Protein AF-A0A517YH23-F1 (afdb_monomer_lite)

Secondary structure (DSSP, 8-state):
---HHHHHHHHHHHHHTTSTT--THHHHHHHHTT--TT-EEEEEEETTEEEEEEESSS--BEEEEEE-SSEEEEEETTSS-EEEEEGGGEEEEEEE-PPP-

pLDDT: mean 80.23, std 15.78, range [52.25, 97.25]

Foldseek 3Di:
DDDPVVVVVVVVVVVVVVPPPDDPLPVQCVQCVVDDAQAAWEWDDDPQATETEHEPPDRDFWGFHDDDSFWTWTQGPVNPDIDIGGNVSHPYYHYDDDDDD

Organism: NCBI:txid2528021

Sequence (101 aa):
MIRPRQVFLLAALILVGAITAADAQEPTKRFLGKLKVGQEVTLKEANGRYEIIVLKRLPLGHKIVGIGDDYIELLDVSGVTTTIIPVYSIRSITRLELPQK

Structure (mmCIF, N/CA/C/O backbone):
data_AF-A0A517YH23-F1
#
_entry.id   AF-A0A517YH23-F1
#
loop_
_atom_site.group_PDB
_atom_site.id
_atom_site.type_symbol
_atom_site.label_atom_id
_atom_site.label_alt_id
_atom_site.label_comp_id
_atom_site.label_asym_id
_atom_site.label_entity_id
_atom_site.label_seq_id
_atom_site.pdbx_PDB_ins_code
_atom_site.Cartn_x
_atom_site.Cartn_y
_atom_site.Cartn_z
_atom_site.occupancy
_atom_site.B_iso_or_equiv
_atom_site.auth_seq_id
_atom_site.auth_comp_id
_atom_site.auth_asym_id
_atom_site.auth_atom_id
_atom_site.pdbx_PDB_model_num
ATOM 1 N N . MET A 1 1 ? 40.732 -19.331 -39.302 1.00 53.09 1 MET A N 1
ATOM 2 C CA . MET A 1 1 ? 40.965 -20.617 -38.606 1.00 53.09 1 MET A CA 1
ATOM 3 C C . MET A 1 1 ? 41.079 -20.325 -37.112 1.00 53.09 1 MET A C 1
ATOM 5 O O . MET A 1 1 ? 42.126 -19.890 -36.649 1.00 53.09 1 MET A O 1
ATOM 9 N N . ILE A 1 2 ? 39.956 -20.398 -36.391 1.00 53.00 2 ILE A N 1
ATOM 10 C CA . ILE A 1 2 ? 39.852 -19.980 -34.983 1.00 53.00 2 ILE A CA 1
ATOM 11 C C . ILE A 1 2 ? 40.432 -21.099 -34.115 1.00 53.00 2 ILE A C 1
ATOM 13 O O . ILE A 1 2 ? 40.067 -22.262 -34.273 1.00 53.00 2 ILE A O 1
ATOM 17 N N . ARG A 1 3 ? 41.383 -20.769 -33.234 1.00 57.53 3 ARG A N 1
ATOM 18 C CA . ARG A 1 3 ? 42.050 -21.767 -32.388 1.00 57.53 3 ARG A CA 1
ATOM 19 C C . ARG A 1 3 ? 41.069 -22.275 -31.318 1.00 57.53 3 ARG A C 1
ATOM 21 O O . ARG A 1 3 ? 40.415 -21.451 -30.682 1.00 57.53 3 ARG A O 1
ATOM 28 N N . PRO A 1 4 ? 41.007 -23.590 -31.036 1.00 58.44 4 PRO A N 1
ATOM 29 C CA . PRO A 1 4 ? 40.011 -24.186 -30.131 1.00 58.44 4 PRO A CA 1
ATOM 30 C C . PRO A 1 4 ? 40.059 -23.624 -28.697 1.00 58.44 4 PRO A C 1
ATOM 32 O O . PRO A 1 4 ? 39.045 -23.580 -28.008 1.00 58.44 4 PRO A O 1
ATOM 35 N N . ARG A 1 5 ? 41.214 -23.093 -28.269 1.00 56.59 5 ARG A N 1
ATOM 36 C CA . ARG A 1 5 ? 41.377 -22.378 -26.990 1.00 56.59 5 ARG A CA 1
ATOM 37 C C . ARG A 1 5 ? 40.627 -21.040 -26.917 1.00 56.59 5 ARG A C 1
ATOM 39 O O . ARG A 1 5 ? 40.224 -20.641 -25.833 1.00 56.59 5 ARG A O 1
ATOM 46 N N . GLN A 1 6 ? 40.432 -20.353 -28.043 1.00 56.50 6 GLN A N 1
ATOM 47 C CA . GLN A 1 6 ? 39.741 -19.057 -28.082 1.00 56.50 6 GLN A CA 1
ATOM 48 C C . GLN A 1 6 ? 38.216 -19.212 -28.054 1.00 56.50 6 GLN A C 1
ATOM 50 O O . GLN A 1 6 ? 37.532 -18.367 -27.489 1.00 56.50 6 GLN A O 1
ATOM 55 N N . VAL A 1 7 ? 37.693 -20.324 -28.582 1.00 60.94 7 VAL A N 1
ATOM 56 C CA . VAL A 1 7 ? 36.262 -20.669 -28.502 1.00 60.94 7 VAL A CA 1
ATOM 57 C C . VAL A 1 7 ? 35.845 -20.936 -27.051 1.00 60.94 7 VAL A C 1
ATOM 59 O O . VAL A 1 7 ? 34.797 -20.468 -26.617 1.00 60.94 7 VAL A O 1
ATOM 62 N N . PHE A 1 8 ? 36.699 -21.609 -26.274 1.00 59.09 8 PHE A N 1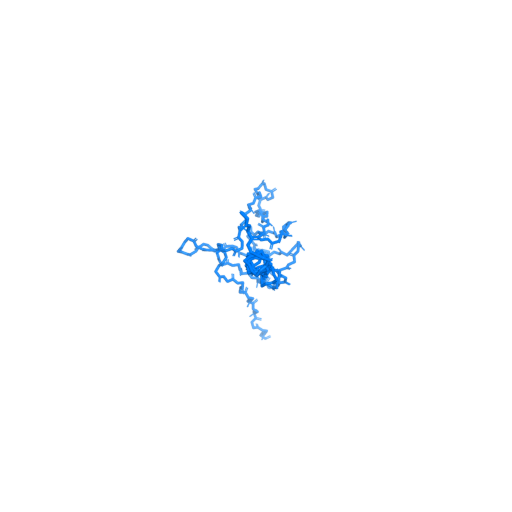
ATOM 63 C CA . PHE A 1 8 ? 36.441 -21.901 -24.858 1.00 59.09 8 PHE A CA 1
ATOM 64 C C . PHE A 1 8 ? 36.382 -20.642 -23.978 1.00 59.09 8 PHE A C 1
ATOM 66 O O . PHE A 1 8 ? 35.520 -20.536 -23.110 1.00 59.09 8 PHE A O 1
ATOM 73 N N . LEU A 1 9 ? 37.261 -19.667 -24.227 1.00 59.97 9 LEU A N 1
ATOM 74 C CA . LEU A 1 9 ? 37.276 -18.389 -23.503 1.00 59.97 9 LEU A CA 1
ATOM 75 C C . LEU A 1 9 ? 36.045 -17.525 -23.812 1.00 59.97 9 LEU A C 1
ATOM 77 O O . LEU A 1 9 ? 35.500 -16.894 -22.909 1.00 59.97 9 LEU A O 1
ATOM 81 N N . LEU A 1 10 ? 35.574 -17.532 -25.062 1.00 58.41 10 LEU A N 1
ATOM 82 C CA . LEU A 1 10 ? 34.381 -16.780 -25.459 1.00 58.41 10 LEU A CA 1
ATOM 83 C C . LEU A 1 10 ? 33.092 -17.403 -24.897 1.00 58.41 10 LEU A C 1
ATOM 85 O O . LEU A 1 10 ? 32.207 -16.682 -24.444 1.00 58.41 10 LEU A O 1
ATOM 89 N N . ALA A 1 11 ? 33.008 -18.738 -24.865 1.00 58.75 11 ALA A N 1
ATOM 90 C CA . ALA A 1 11 ? 31.878 -19.457 -24.276 1.00 58.75 11 ALA A CA 1
ATOM 91 C C . ALA A 1 11 ? 31.788 -19.259 -22.750 1.00 58.75 11 ALA A C 1
ATOM 93 O O . ALA A 1 11 ? 30.695 -19.088 -22.213 1.00 58.75 11 ALA A O 1
ATOM 94 N N . ALA A 1 12 ? 32.931 -19.210 -22.057 1.00 59.12 12 ALA A N 1
ATOM 95 C CA . ALA A 1 12 ? 32.978 -18.923 -20.624 1.00 59.12 12 ALA A CA 1
ATOM 96 C C . ALA A 1 12 ? 32.505 -17.493 -20.292 1.00 59.12 12 ALA A C 1
ATOM 98 O O . ALA A 1 12 ? 31.825 -17.293 -19.289 1.00 59.12 12 ALA A O 1
ATOM 99 N N . LEU A 1 13 ? 32.802 -16.507 -21.147 1.00 57.34 13 LEU A N 1
ATOM 100 C CA . LEU A 1 13 ? 32.392 -15.114 -20.931 1.00 57.34 13 LEU A CA 1
ATOM 101 C C . LEU A 1 13 ? 30.869 -14.913 -21.068 1.00 57.34 13 LEU A C 1
ATOM 103 O O . LEU A 1 13 ? 30.281 -14.141 -20.315 1.00 57.34 13 LEU A O 1
ATOM 107 N N . ILE A 1 14 ? 30.218 -15.641 -21.983 1.00 59.91 14 ILE A N 1
ATOM 108 C CA . ILE A 1 14 ? 28.756 -15.589 -22.175 1.00 59.91 14 ILE A CA 1
ATOM 109 C C . ILE A 1 14 ? 28.026 -16.278 -21.008 1.00 59.91 14 ILE A C 1
ATOM 111 O O . ILE A 1 14 ? 26.968 -15.814 -20.588 1.00 59.91 14 ILE A O 1
ATOM 115 N N . LEU A 1 15 ? 28.604 -17.339 -20.432 1.00 54.03 15 LEU A N 1
ATOM 116 C CA . LEU A 1 15 ? 27.991 -18.069 -19.317 1.00 54.03 15 LEU A CA 1
ATOM 117 C C . LEU A 1 15 ? 28.056 -17.300 -17.982 1.00 54.03 15 LEU A C 1
ATOM 119 O O . LEU A 1 15 ? 27.150 -17.420 -17.163 1.00 54.03 15 LEU A O 1
ATOM 123 N N . VAL A 1 16 ? 29.083 -16.465 -17.774 1.00 57.06 16 VAL A N 1
ATOM 124 C CA . VAL A 1 16 ? 29.201 -15.614 -16.571 1.00 57.06 16 VAL A CA 1
ATOM 125 C C . VAL A 1 16 ? 28.219 -14.431 -16.604 1.00 57.06 16 VAL A C 1
ATOM 127 O O . VAL A 1 16 ? 27.741 -14.003 -15.555 1.00 57.06 16 VAL A O 1
ATOM 130 N N . GLY A 1 17 ? 27.857 -13.931 -17.790 1.00 52.25 17 GLY A N 1
ATOM 131 C CA . GLY A 1 17 ? 26.929 -12.801 -17.940 1.00 52.25 17 GLY A CA 1
ATOM 132 C C . GLY A 1 17 ? 25.459 -13.111 -17.622 1.00 52.25 17 GLY A C 1
ATOM 133 O O . GLY A 1 17 ? 24.683 -12.188 -17.402 1.00 52.25 17 GLY A O 1
ATOM 134 N N . ALA A 1 18 ? 25.064 -14.387 -17.573 1.00 53.19 18 ALA A N 1
ATOM 135 C CA . ALA A 1 18 ? 23.670 -14.793 -17.370 1.00 53.19 18 ALA A CA 1
ATOM 136 C C . ALA A 1 18 ? 23.236 -14.882 -15.890 1.00 53.19 18 ALA A C 1
ATOM 138 O O . ALA A 1 18 ? 22.060 -15.105 -15.614 1.00 53.19 18 ALA A O 1
ATOM 139 N N . ILE A 1 19 ? 24.158 -14.724 -14.932 1.00 55.59 19 ILE A N 1
ATOM 140 C CA . ILE A 1 19 ? 23.902 -15.027 -13.509 1.00 55.59 19 ILE A CA 1
ATOM 141 C C . ILE A 1 19 ? 23.478 -13.783 -12.696 1.00 55.59 19 ILE A C 1
ATOM 143 O O . ILE A 1 19 ? 23.050 -13.905 -11.555 1.00 55.59 19 ILE A O 1
ATOM 147 N N . THR A 1 20 ? 23.509 -12.572 -13.258 1.00 54.88 20 THR A N 1
ATOM 148 C CA . THR A 1 20 ? 23.270 -11.332 -12.485 1.00 54.88 20 THR A CA 1
ATOM 149 C C . THR A 1 20 ? 21.828 -10.799 -12.509 1.00 54.88 20 THR A C 1
ATOM 151 O O . THR A 1 20 ? 21.590 -9.691 -12.034 1.00 54.88 20 THR A O 1
ATOM 154 N N . ALA A 1 21 ? 20.850 -11.562 -13.015 1.00 53.06 21 ALA A N 1
ATOM 155 C CA . ALA A 1 21 ? 19.448 -11.121 -13.140 1.00 53.06 21 ALA A CA 1
ATOM 156 C C . ALA A 1 21 ? 18.476 -11.680 -12.073 1.00 53.06 21 ALA A C 1
ATOM 158 O O . ALA A 1 21 ? 17.267 -11.502 -12.193 1.00 53.06 21 ALA A O 1
ATOM 159 N N . ALA A 1 22 ? 18.978 -12.331 -11.025 1.00 54.75 22 ALA A N 1
ATOM 160 C CA . ALA A 1 22 ? 18.229 -12.622 -9.799 1.00 54.75 22 ALA A CA 1
ATOM 161 C C . ALA A 1 22 ? 18.892 -11.779 -8.698 1.00 54.75 22 ALA A C 1
ATOM 163 O O . ALA A 1 22 ? 20.104 -11.838 -8.541 1.00 54.75 22 ALA A O 1
ATOM 164 N N . ASP A 1 23 ? 18.242 -10.846 -8.002 1.00 55.50 23 ASP A N 1
ATOM 165 C CA . ASP A 1 23 ? 17.311 -11.185 -6.921 1.00 55.50 23 ASP A CA 1
ATOM 166 C C . ASP A 1 23 ? 16.571 -9.938 -6.368 1.00 55.50 23 ASP A C 1
ATOM 168 O O . ASP A 1 23 ? 16.193 -9.871 -5.201 1.00 55.50 23 ASP A O 1
ATOM 172 N N . ALA A 1 24 ? 16.377 -8.880 -7.167 1.00 56.00 24 ALA A N 1
ATOM 173 C CA . ALA A 1 24 ? 15.757 -7.635 -6.673 1.00 56.00 24 ALA A CA 1
ATOM 174 C C . ALA A 1 24 ? 14.277 -7.796 -6.243 1.00 56.00 24 ALA A C 1
ATOM 176 O O . ALA A 1 24 ? 13.716 -6.935 -5.558 1.00 56.00 24 ALA A O 1
ATOM 177 N N . GLN A 1 25 ? 13.638 -8.905 -6.615 1.00 59.12 25 GLN A N 1
ATOM 178 C CA . GLN A 1 25 ? 12.226 -9.163 -6.342 1.00 59.12 25 GLN A CA 1
ATOM 179 C C . GLN A 1 25 ? 11.977 -9.761 -4.950 1.00 59.12 25 GLN A C 1
ATOM 181 O O . GLN A 1 25 ? 10.927 -9.515 -4.354 1.00 59.12 25 GLN A O 1
ATOM 186 N N . GLU A 1 26 ? 12.941 -10.488 -4.379 1.00 64.19 26 GLU A N 1
ATOM 187 C CA . GLU A 1 26 ? 12.798 -11.087 -3.046 1.00 64.19 26 GLU A CA 1
ATOM 188 C C . GLU A 1 26 ? 12.709 -10.040 -1.911 1.00 64.19 26 GLU A C 1
ATOM 190 O O . GLU A 1 26 ? 11.799 -10.132 -1.075 1.00 64.19 26 GLU A O 1
ATOM 195 N N . PRO A 1 27 ? 13.571 -8.999 -1.873 1.00 71.12 27 PRO A N 1
ATOM 196 C CA . PRO A 1 27 ? 13.492 -7.929 -0.878 1.00 71.12 27 PRO A CA 1
ATOM 197 C C . PRO A 1 27 ? 12.166 -7.167 -0.945 1.00 71.12 27 PRO A C 1
ATOM 199 O O . PRO A 1 27 ? 11.564 -6.859 0.086 1.00 71.12 27 PRO A O 1
ATOM 202 N N . THR A 1 28 ? 11.685 -6.919 -2.162 1.00 77.50 28 THR A N 1
ATOM 203 C CA . THR A 1 28 ? 10.440 -6.199 -2.437 1.00 77.50 28 THR A CA 1
ATOM 204 C C . THR A 1 28 ? 9.226 -6.968 -1.923 1.00 77.50 28 THR A C 1
ATOM 206 O O . THR A 1 28 ? 8.422 -6.426 -1.158 1.00 77.50 28 THR A O 1
ATOM 209 N N . LYS A 1 29 ? 9.149 -8.270 -2.229 1.00 76.50 29 LYS A N 1
ATOM 210 C CA . LYS A 1 29 ? 8.104 -9.161 -1.707 1.00 76.50 29 LYS A CA 1
ATOM 211 C C . LYS A 1 29 ? 8.098 -9.210 -0.183 1.00 76.50 29 LYS A C 1
ATOM 213 O O . LYS A 1 29 ? 7.034 -9.158 0.432 1.00 76.50 29 LYS A O 1
ATOM 218 N N . ARG A 1 30 ? 9.271 -9.260 0.458 1.00 84.06 30 ARG A N 1
ATOM 219 C CA . ARG A 1 30 ? 9.375 -9.245 1.930 1.00 84.06 30 ARG A CA 1
ATOM 220 C C . ARG A 1 30 ? 8.919 -7.917 2.543 1.00 84.06 30 ARG A C 1
ATOM 222 O O . ARG A 1 30 ? 8.336 -7.929 3.631 1.00 84.06 30 ARG A O 1
ATOM 229 N N . PHE A 1 31 ? 9.177 -6.794 1.871 1.00 88.50 31 PHE A N 1
ATOM 230 C CA . PHE A 1 31 ? 8.753 -5.464 2.313 1.00 88.50 31 PHE A CA 1
ATOM 231 C C . PHE A 1 31 ? 7.230 -5.299 2.222 1.00 88.50 31 PHE A C 1
ATOM 233 O O . PHE A 1 31 ? 6.585 -4.997 3.230 1.00 88.50 31 PHE A O 1
ATOM 240 N N . LEU A 1 32 ? 6.638 -5.587 1.057 1.00 90.56 32 LEU A N 1
ATOM 241 C CA . LEU A 1 32 ? 5.185 -5.522 0.860 1.00 90.56 32 LEU A CA 1
ATOM 242 C C . LEU A 1 32 ? 4.430 -6.610 1.629 1.00 90.56 32 LEU A C 1
ATOM 244 O O . LEU A 1 32 ? 3.308 -6.374 2.067 1.00 90.56 32 LEU A O 1
ATOM 248 N N . GLY A 1 33 ? 5.062 -7.752 1.918 1.00 88.38 33 GLY A N 1
ATOM 249 C CA . GLY A 1 33 ? 4.494 -8.832 2.736 1.00 88.38 33 GLY A CA 1
ATOM 250 C C . GLY A 1 33 ? 4.157 -8.441 4.183 1.00 88.38 33 GLY A C 1
ATOM 251 O O . GLY A 1 33 ? 3.608 -9.242 4.940 1.00 88.38 33 GLY A O 1
ATOM 252 N N . LYS A 1 34 ? 4.472 -7.209 4.607 1.00 88.94 34 LYS A N 1
ATOM 253 C CA . LYS A 1 34 ? 3.992 -6.630 5.872 1.00 88.94 34 LYS A CA 1
ATOM 254 C C . LYS A 1 34 ? 2.564 -6.080 5.774 1.00 88.94 34 LYS A C 1
ATOM 256 O O . LYS A 1 34 ? 1.959 -5.810 6.815 1.00 88.94 34 LYS A O 1
ATOM 261 N N . LEU A 1 35 ? 2.037 -5.918 4.570 1.00 92.06 35 LEU A N 1
ATOM 262 C CA . LEU A 1 35 ? 0.695 -5.433 4.285 1.00 92.06 35 LEU A CA 1
ATOM 263 C C . LEU A 1 35 ? -0.222 -6.591 3.882 1.00 92.06 35 LEU A C 1
ATOM 265 O O . LEU A 1 35 ? 0.238 -7.672 3.517 1.00 92.06 35 LEU A O 1
ATOM 269 N N . LYS A 1 36 ? -1.532 -6.372 3.980 1.00 93.19 36 LYS A N 1
ATOM 270 C CA . LYS A 1 36 ? -2.554 -7.338 3.570 1.00 93.19 36 LYS A CA 1
ATOM 271 C C . LYS A 1 36 ? -3.625 -6.650 2.736 1.00 93.19 36 LYS A C 1
ATOM 273 O O . LYS A 1 36 ? -3.998 -5.515 3.018 1.00 93.19 36 LYS A O 1
ATOM 278 N N . VAL A 1 37 ? -4.165 -7.365 1.755 1.00 94.31 37 VAL A N 1
ATOM 279 C CA . VAL A 1 37 ? -5.371 -6.925 1.045 1.00 94.31 37 VAL A CA 1
ATOM 280 C C . VAL A 1 37 ? -6.531 -6.818 2.038 1.00 94.31 37 VAL A C 1
ATOM 282 O O . VAL A 1 37 ? -6.667 -7.629 2.954 1.00 94.31 37 VAL A O 1
ATOM 285 N N . GLY A 1 38 ? -7.342 -5.779 1.877 1.00 91.75 38 GLY A N 1
ATOM 286 C CA . GLY A 1 38 ? -8.440 -5.416 2.763 1.00 91.75 38 GLY A CA 1
ATOM 287 C C . GLY A 1 38 ? -8.029 -4.585 3.979 1.00 91.75 38 GLY A C 1
ATOM 288 O O . GLY A 1 38 ? -8.905 -4.124 4.705 1.00 91.75 38 GLY A O 1
ATOM 289 N N . GLN A 1 39 ? -6.730 -4.381 4.202 1.00 91.25 39 GLN A N 1
ATOM 290 C CA . GLN A 1 39 ? -6.221 -3.612 5.330 1.00 91.25 39 GLN A CA 1
ATOM 291 C C . GLN A 1 39 ? -6.385 -2.105 5.094 1.00 91.25 39 GLN A C 1
ATOM 293 O O . GLN A 1 39 ? -6.048 -1.594 4.027 1.00 91.25 39 GLN A O 1
ATOM 298 N N . GLU A 1 40 ? -6.865 -1.398 6.113 1.00 91.56 40 GLU A N 1
ATOM 299 C CA . GLU A 1 40 ? -6.971 0.063 6.114 1.00 91.56 40 GLU A CA 1
ATOM 300 C C . GLU A 1 40 ? -5.635 0.702 6.509 1.00 91.56 40 GLU A C 1
ATOM 302 O O . GLU A 1 40 ? -4.945 0.232 7.426 1.00 91.56 40 GLU A O 1
ATOM 307 N N . VAL A 1 41 ? -5.251 1.753 5.787 1.00 92.00 41 VAL A N 1
ATOM 308 C CA . VAL A 1 41 ? -3.974 2.449 5.942 1.00 92.00 41 VAL A CA 1
ATOM 309 C C . VAL A 1 41 ? -4.118 3.944 5.682 1.00 92.00 41 VAL A C 1
ATOM 311 O O . VAL A 1 41 ? -4.823 4.387 4.777 1.00 92.00 41 VAL A O 1
ATOM 314 N N . THR A 1 42 ? -3.350 4.742 6.416 1.00 91.44 42 THR A N 1
ATOM 315 C CA . THR A 1 42 ? -3.125 6.138 6.044 1.00 91.44 42 THR A CA 1
ATOM 316 C C . THR A 1 42 ? -1.978 6.208 5.055 1.00 91.44 42 THR A C 1
ATOM 318 O O . THR A 1 42 ? -0.895 5.681 5.314 1.00 91.44 42 THR A O 1
ATOM 321 N N . LEU A 1 43 ? -2.202 6.923 3.959 1.00 91.12 43 LEU A N 1
ATOM 322 C CA . LEU A 1 43 ? -1.151 7.333 3.046 1.00 91.12 43 LEU A CA 1
ATOM 323 C C . LEU A 1 43 ? -0.766 8.779 3.359 1.00 91.12 43 LEU A C 1
ATOM 325 O O . LEU A 1 43 ? -1.625 9.660 3.358 1.00 91.12 43 LEU A O 1
ATOM 329 N N . LYS A 1 44 ? 0.515 9.023 3.627 1.00 90.75 44 LYS A N 1
ATOM 330 C CA . LYS A 1 44 ? 1.069 10.370 3.782 1.00 90.75 44 LYS A CA 1
ATOM 331 C C . LYS A 1 44 ? 2.180 10.572 2.765 1.00 90.75 44 LYS A C 1
ATOM 333 O O . LYS A 1 44 ? 3.056 9.724 2.644 1.00 90.75 44 LYS A O 1
ATOM 338 N N . GLU A 1 45 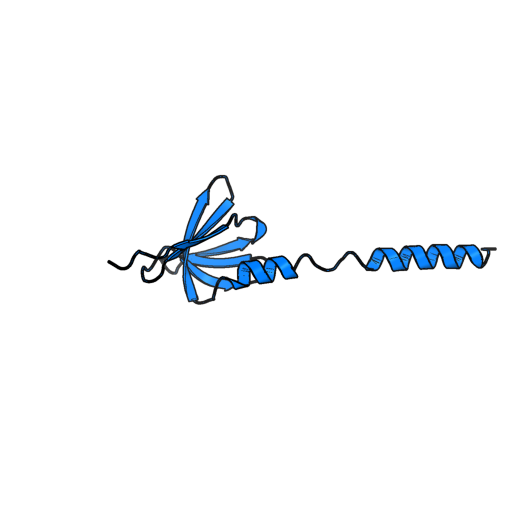? 2.174 11.695 2.063 1.00 90.44 45 GLU A N 1
ATOM 339 C CA . GLU A 1 45 ? 3.284 12.081 1.194 1.00 90.44 45 GLU A CA 1
ATOM 340 C C . GLU A 1 45 ? 4.247 13.010 1.947 1.00 90.44 45 GLU A C 1
ATOM 342 O O . GLU A 1 45 ? 3.827 13.946 2.631 1.00 90.44 45 GLU A O 1
ATOM 347 N N . ALA A 1 46 ? 5.548 12.743 1.846 1.00 86.94 46 ALA A N 1
ATOM 348 C CA . ALA A 1 46 ? 6.606 13.594 2.371 1.00 86.94 46 ALA A CA 1
ATOM 349 C C . ALA A 1 46 ? 7.823 13.545 1.439 1.00 86.94 46 ALA A C 1
ATOM 351 O O . ALA A 1 46 ? 8.389 12.479 1.196 1.00 86.94 46 ALA A O 1
ATOM 352 N N . ASN A 1 47 ? 8.256 14.710 0.946 1.00 87.19 47 ASN A N 1
ATOM 353 C CA . ASN A 1 47 ? 9.427 14.859 0.071 1.00 87.19 47 ASN A CA 1
ATOM 354 C C . ASN A 1 47 ? 9.377 13.956 -1.182 1.00 87.19 47 ASN A C 1
ATOM 356 O O . ASN A 1 47 ? 10.371 13.315 -1.523 1.00 87.19 47 ASN A O 1
ATOM 360 N N . GLY A 1 48 ? 8.211 13.860 -1.833 1.00 87.50 48 GLY A N 1
ATOM 361 C CA . GLY A 1 48 ? 8.015 13.046 -3.040 1.00 87.50 48 GLY A CA 1
ATOM 362 C C . GLY A 1 48 ? 8.043 11.532 -2.805 1.00 87.50 48 GLY A C 1
ATOM 363 O O . GLY A 1 48 ? 8.180 10.761 -3.752 1.00 87.50 48 GLY A O 1
ATOM 364 N N . ARG A 1 49 ? 7.952 11.088 -1.546 1.00 92.25 49 ARG A N 1
ATOM 365 C CA . ARG A 1 49 ? 7.843 9.674 -1.172 1.00 92.25 49 ARG A CA 1
ATOM 366 C C . ARG A 1 49 ? 6.662 9.452 -0.242 1.00 92.25 49 ARG A C 1
ATOM 368 O O . ARG A 1 49 ? 6.257 10.346 0.499 1.00 92.25 49 ARG A O 1
ATOM 375 N N . TYR A 1 50 ? 6.148 8.231 -0.247 1.00 92.94 50 TYR A N 1
ATOM 376 C CA . TYR A 1 50 ? 4.991 7.843 0.545 1.00 92.94 50 TYR A CA 1
ATOM 377 C C . TYR A 1 50 ? 5.386 7.162 1.853 1.00 92.94 50 TYR A C 1
ATOM 379 O O . TYR A 1 50 ? 6.254 6.292 1.893 1.00 92.94 50 TYR A O 1
ATOM 387 N N . GLU A 1 51 ? 4.698 7.518 2.925 1.00 93.06 51 GLU A N 1
ATOM 388 C CA . GLU A 1 51 ? 4.717 6.833 4.209 1.00 93.06 51 GLU A CA 1
ATOM 389 C C . GLU A 1 51 ? 3.367 6.133 4.387 1.00 93.06 51 GLU A C 1
ATOM 391 O O . GLU A 1 51 ? 2.310 6.766 4.329 1.00 93.06 51 GLU A O 1
ATOM 396 N N . ILE A 1 52 ? 3.406 4.815 4.589 1.00 93.00 52 ILE A N 1
ATOM 397 C CA . ILE A 1 52 ? 2.213 4.004 4.839 1.00 93.00 52 ILE A CA 1
ATOM 398 C C . ILE A 1 52 ? 2.094 3.802 6.338 1.00 93.00 52 ILE A C 1
ATOM 400 O O . ILE A 1 52 ? 2.985 3.224 6.960 1.00 93.00 52 ILE A O 1
ATOM 404 N N . ILE A 1 53 ? 0.987 4.244 6.925 1.00 91.94 53 ILE A N 1
ATOM 405 C CA . ILE A 1 53 ? 0.753 4.124 8.361 1.00 91.94 53 ILE A CA 1
ATOM 406 C C . ILE A 1 53 ? -0.394 3.153 8.604 1.00 91.94 53 ILE A C 1
ATOM 408 O O . ILE A 1 53 ? -1.520 3.348 8.154 1.00 91.94 53 ILE A O 1
ATOM 412 N N . VAL A 1 54 ? -0.092 2.098 9.347 1.00 90.19 54 VAL A N 1
ATOM 413 C CA . VAL A 1 54 ? -1.036 1.079 9.784 1.00 90.19 54 VAL A CA 1
ATOM 414 C C . VAL A 1 54 ? -1.449 1.392 11.217 1.00 90.19 54 VAL A C 1
ATOM 416 O O . VAL A 1 54 ? -0.631 1.258 12.131 1.00 90.19 54 VAL A O 1
ATOM 419 N N . LEU A 1 55 ? -2.713 1.761 11.426 1.00 84.50 55 LEU A N 1
ATOM 420 C CA . LEU A 1 55 ? -3.301 1.906 12.759 1.00 84.50 55 LEU A CA 1
ATOM 421 C C . LEU A 1 55 ? -4.271 0.757 13.010 1.00 84.50 55 LEU A C 1
ATOM 423 O O . LEU A 1 55 ? -5.110 0.429 12.176 1.00 84.50 55 LEU A O 1
ATOM 427 N N . LYS A 1 56 ? -4.185 0.152 14.193 1.00 69.69 56 LYS A N 1
ATOM 428 C CA . LYS A 1 56 ? -5.220 -0.777 14.651 1.00 69.69 56 LYS A CA 1
ATOM 429 C C . LYS A 1 56 ? -6.407 0.042 15.179 1.00 69.69 56 LYS A C 1
ATOM 431 O O . LYS A 1 56 ? -6.205 0.882 16.050 1.00 69.69 56 LYS A O 1
ATOM 436 N N . ARG A 1 57 ? -7.630 -0.292 14.735 1.00 66.31 57 ARG A N 1
ATOM 437 C CA . ARG A 1 57 ? -8.937 0.173 15.273 1.00 66.31 57 ARG A CA 1
ATOM 438 C C . ARG A 1 57 ? -9.450 1.549 14.819 1.00 66.31 57 ARG A C 1
ATOM 440 O O . ARG A 1 57 ? -10.408 2.036 15.410 1.00 66.31 57 ARG A O 1
ATOM 447 N N . LEU A 1 58 ? -8.871 2.157 13.787 1.00 65.75 58 LEU A N 1
ATOM 448 C CA . LEU A 1 58 ? -9.390 3.394 13.195 1.00 65.75 58 LEU A CA 1
ATOM 449 C C . LEU A 1 58 ? -9.492 3.223 11.675 1.00 65.75 58 LEU A C 1
ATOM 451 O O . LEU A 1 58 ? -8.478 2.862 11.073 1.00 65.75 58 LEU A O 1
ATOM 455 N N . PRO A 1 59 ? -10.661 3.490 11.063 1.00 62.50 59 PRO A N 1
ATOM 456 C CA . PRO A 1 59 ? -10.782 3.531 9.618 1.00 62.50 59 PRO A CA 1
ATOM 457 C C . PRO A 1 59 ? -10.086 4.778 9.106 1.00 62.50 59 PRO A C 1
ATOM 459 O O . PRO A 1 59 ? -10.487 5.906 9.398 1.00 62.50 59 PRO A O 1
ATOM 462 N N . LEU A 1 60 ? -8.985 4.574 8.394 1.00 69.00 60 LEU A N 1
ATOM 463 C CA . LEU A 1 60 ? -8.140 5.663 7.941 1.00 69.00 60 LEU A CA 1
ATOM 464 C C . LEU A 1 60 ? -7.959 5.592 6.443 1.00 69.00 60 LEU A C 1
ATOM 466 O O . LEU A 1 60 ? -7.453 4.597 5.942 1.00 69.00 60 LEU A O 1
ATOM 470 N N . GLY A 1 61 ? -8.309 6.697 5.783 1.00 81.19 61 GLY A N 1
ATOM 471 C CA . GLY A 1 61 ? -7.755 7.164 4.514 1.00 81.19 61 GLY A CA 1
ATOM 472 C C . GLY A 1 61 ? -7.989 6.280 3.291 1.00 81.19 61 GLY A C 1
ATOM 473 O O . GLY A 1 61 ? -8.620 6.708 2.331 1.00 81.19 61 GLY A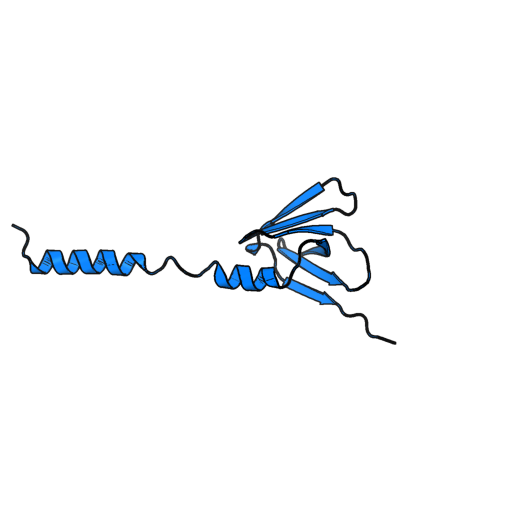 O 1
ATOM 474 N N . HIS A 1 62 ? -7.388 5.098 3.283 1.00 92.81 62 HIS A N 1
ATOM 475 C CA . HIS A 1 62 ? -7.342 4.226 2.127 1.00 92.81 62 HIS A CA 1
ATOM 476 C C . HIS A 1 62 ? -7.442 2.762 2.545 1.00 92.81 62 HIS A C 1
ATOM 478 O O . HIS A 1 62 ? -6.984 2.356 3.614 1.00 92.81 62 HIS A O 1
ATOM 484 N N . LYS A 1 63 ? -7.986 1.940 1.656 1.00 93.69 63 LYS A N 1
ATOM 485 C CA . LYS A 1 63 ? -8.021 0.487 1.785 1.00 93.69 63 LYS A CA 1
ATOM 486 C C . LYS A 1 63 ? -7.102 -0.136 0.749 1.00 93.69 63 LYS A C 1
ATOM 488 O O . LYS A 1 63 ? -7.199 0.177 -0.432 1.00 93.69 63 LYS A O 1
ATOM 493 N N . ILE A 1 64 ? -6.245 -1.059 1.173 1.00 94.88 64 ILE A N 1
ATOM 494 C CA . ILE A 1 64 ? -5.439 -1.848 0.238 1.00 94.88 64 ILE A CA 1
ATOM 495 C C . ILE A 1 64 ? -6.366 -2.810 -0.500 1.00 94.88 64 ILE A C 1
ATOM 497 O O . ILE A 1 64 ? -6.959 -3.694 0.119 1.00 94.88 64 ILE A O 1
ATOM 501 N N . VAL A 1 65 ? -6.488 -2.648 -1.813 1.00 96.56 65 VAL A N 1
ATOM 502 C CA . VAL A 1 65 ? -7.319 -3.509 -2.672 1.00 96.56 65 VAL A CA 1
ATOM 503 C C . VAL A 1 65 ? -6.490 -4.489 -3.498 1.00 96.56 65 VAL A C 1
ATOM 505 O O . VAL A 1 65 ? -6.998 -5.547 -3.855 1.00 96.56 65 VAL A O 1
ATOM 508 N N . GLY A 1 66 ? -5.198 -4.208 -3.680 1.00 96.38 66 GLY A N 1
ATOM 509 C CA . GLY A 1 66 ? -4.264 -5.061 -4.409 1.00 96.38 66 GLY A CA 1
ATOM 510 C C . GLY A 1 66 ? -2.828 -4.899 -3.914 1.00 96.38 66 GLY A C 1
ATOM 511 O O . GLY A 1 66 ? -2.436 -3.840 -3.419 1.00 96.38 66 GLY A O 1
ATOM 512 N N . ILE A 1 67 ? -2.046 -5.973 -4.020 1.00 95.56 67 ILE A N 1
ATOM 513 C CA . ILE A 1 67 ? -0.602 -5.985 -3.766 1.00 95.56 67 ILE A CA 1
ATOM 514 C C . ILE A 1 67 ? 0.030 -6.733 -4.937 1.00 95.56 67 ILE A C 1
ATOM 516 O O . ILE A 1 67 ? -0.164 -7.942 -5.071 1.00 95.56 67 ILE A O 1
ATOM 520 N N . GLY A 1 68 ? 0.736 -5.995 -5.788 1.00 92.75 68 GLY A N 1
ATOM 521 C CA . GLY A 1 68 ? 1.543 -6.549 -6.865 1.00 92.75 68 GLY A CA 1
ATOM 522 C C . GLY A 1 68 ? 2.933 -6.951 -6.378 1.00 92.75 68 GLY A C 1
ATOM 523 O O . GLY A 1 68 ? 3.265 -6.843 -5.196 1.00 92.75 68 GLY A O 1
ATOM 524 N N . ASP A 1 69 ? 3.771 -7.396 -7.311 1.00 90.38 69 ASP A N 1
ATOM 525 C CA . ASP A 1 69 ? 5.155 -7.760 -7.002 1.00 90.38 69 ASP A CA 1
ATOM 526 C C . ASP A 1 69 ? 6.010 -6.544 -6.603 1.00 90.38 69 ASP A C 1
ATOM 528 O O . ASP A 1 69 ? 6.931 -6.683 -5.798 1.00 90.38 69 ASP A O 1
ATOM 532 N N . ASP A 1 70 ? 5.694 -5.364 -7.140 1.00 92.69 70 ASP A N 1
ATOM 533 C CA . ASP A 1 70 ? 6.447 -4.117 -6.982 1.00 92.69 70 ASP A CA 1
ATOM 534 C C . ASP A 1 70 ? 5.557 -2.874 -6.799 1.00 92.69 70 ASP A C 1
ATOM 536 O O . ASP A 1 70 ? 6.043 -1.744 -6.860 1.00 92.69 70 ASP A O 1
ATOM 540 N N . TYR A 1 71 ? 4.266 -3.053 -6.521 1.00 94.50 71 TYR A N 1
ATOM 541 C CA . TYR A 1 71 ? 3.327 -1.960 -6.265 1.00 94.50 71 TYR A CA 1
ATOM 542 C C . TYR A 1 71 ? 2.213 -2.367 -5.298 1.00 94.50 71 TYR A C 1
ATOM 544 O O . TYR A 1 71 ? 2.000 -3.545 -5.006 1.00 94.50 71 TYR A O 1
ATOM 552 N N . ILE A 1 72 ? 1.472 -1.374 -4.816 1.00 96.06 72 ILE A N 1
ATOM 553 C CA . ILE A 1 72 ? 0.220 -1.559 -4.080 1.00 96.06 72 ILE A CA 1
ATOM 554 C C . ILE A 1 72 ? -0.899 -0.750 -4.725 1.00 96.06 72 ILE A C 1
ATOM 556 O O . ILE A 1 72 ? -0.654 0.311 -5.298 1.00 96.06 72 ILE A O 1
ATOM 560 N N . GLU A 1 73 ? -2.126 -1.229 -4.583 1.00 97.25 73 GLU A N 1
ATOM 561 C CA . GLU A 1 73 ? -3.330 -0.525 -5.010 1.00 97.25 73 GLU A CA 1
ATOM 562 C C . GLU A 1 73 ? -4.126 -0.091 -3.784 1.00 97.25 73 GLU A C 1
ATOM 564 O O . GLU A 1 73 ? -4.439 -0.897 -2.899 1.00 97.25 73 GLU A O 1
ATOM 569 N N . LEU A 1 74 ? -4.450 1.195 -3.736 1.00 95.44 74 LEU A N 1
ATOM 570 C CA . LEU A 1 74 ? -5.150 1.838 -2.638 1.00 95.44 74 LEU A CA 1
ATOM 571 C C . LEU A 1 74 ? -6.456 2.439 -3.139 1.00 95.44 74 LEU A C 1
ATOM 573 O O . LEU A 1 74 ? -6.443 3.327 -3.984 1.00 95.44 74 LEU A O 1
ATOM 577 N N . LEU A 1 75 ? -7.569 1.992 -2.575 1.00 95.44 75 LEU A N 1
ATOM 578 C CA . LEU A 1 75 ? -8.875 2.610 -2.756 1.00 95.44 75 LEU A CA 1
ATOM 579 C C . LEU A 1 75 ? -9.051 3.718 -1.717 1.00 95.44 75 LEU A C 1
ATOM 581 O O . LEU A 1 75 ? -8.806 3.478 -0.535 1.00 95.44 75 LEU A O 1
ATOM 585 N N . ASP A 1 76 ? -9.449 4.913 -2.136 1.00 91.50 76 ASP A N 1
ATOM 586 C CA . ASP A 1 76 ?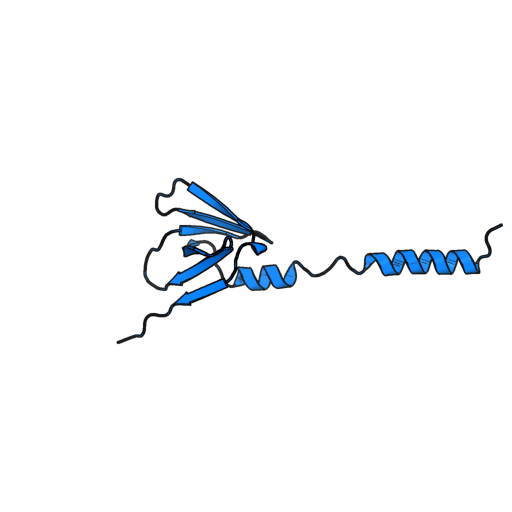 -9.708 6.032 -1.223 1.00 91.50 76 ASP A CA 1
ATOM 587 C C . ASP A 1 76 ? -10.915 5.789 -0.288 1.00 91.50 76 ASP A C 1
ATOM 589 O O . ASP A 1 76 ? -11.707 4.862 -0.476 1.00 91.50 76 ASP A O 1
ATOM 593 N N . VAL A 1 77 ? -11.082 6.643 0.732 1.00 87.44 77 VAL A N 1
ATOM 594 C CA . VAL A 1 77 ? -12.236 6.586 1.655 1.00 87.44 77 VAL A CA 1
ATOM 595 C C . VAL A 1 77 ? -13.591 6.736 0.962 1.00 87.44 77 VAL A C 1
ATOM 597 O O . VAL A 1 77 ? -14.602 6.325 1.527 1.00 87.44 77 VAL A O 1
ATOM 600 N N . SER A 1 78 ? -13.633 7.357 -0.220 1.00 88.94 78 SER A N 1
ATOM 601 C CA . SER A 1 78 ? -14.877 7.555 -0.966 1.00 88.94 78 SER A CA 1
ATOM 602 C C . SER A 1 78 ? -15.290 6.305 -1.746 1.00 88.94 78 SER A C 1
ATOM 604 O O . SER A 1 78 ? -16.445 6.189 -2.148 1.00 88.94 78 SER A O 1
ATOM 606 N N . GLY A 1 79 ? -14.367 5.359 -1.942 1.00 89.69 79 GLY A N 1
ATOM 607 C CA . GLY A 1 79 ? -14.572 4.170 -2.758 1.00 89.69 79 GLY A CA 1
ATOM 608 C C . GLY A 1 79 ? -14.572 4.448 -4.263 1.00 89.69 79 GLY A C 1
ATOM 609 O O . GLY A 1 79 ? -14.957 3.566 -5.027 1.00 89.69 79 GLY A O 1
ATOM 610 N N . VAL A 1 80 ? -14.172 5.648 -4.695 1.00 92.62 80 VAL A N 1
ATOM 611 C CA . VAL A 1 80 ? -14.253 6.079 -6.102 1.00 92.62 80 VAL A CA 1
ATOM 612 C C . VAL A 1 80 ? -12.900 5.975 -6.795 1.00 92.62 80 VAL A C 1
ATOM 614 O O . VAL A 1 80 ? -12.828 5.5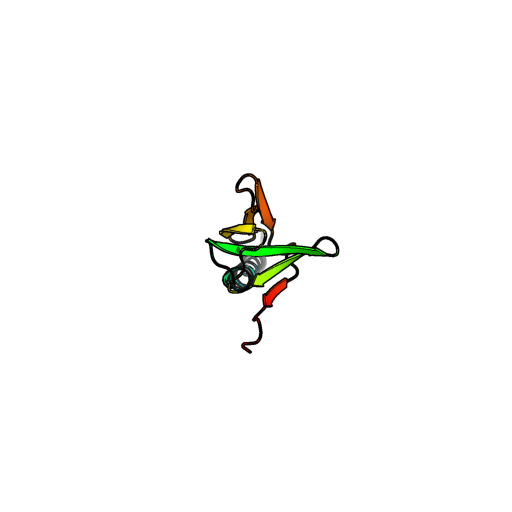24 -7.938 1.00 92.62 80 VAL A O 1
ATOM 617 N N . THR A 1 81 ? -11.818 6.357 -6.112 1.00 94.75 81 THR A N 1
ATOM 618 C CA . THR A 1 81 ? -10.486 6.421 -6.725 1.00 94.75 81 THR A CA 1
ATOM 619 C C . THR A 1 81 ? -9.618 5.262 -6.269 1.00 94.75 81 THR A C 1
ATOM 621 O O . THR A 1 81 ? -9.404 5.075 -5.072 1.00 94.75 81 THR A O 1
ATOM 624 N N . THR A 1 82 ? -9.063 4.521 -7.231 1.00 96.69 82 THR A N 1
ATOM 625 C CA . THR A 1 82 ? -7.979 3.562 -6.981 1.00 96.69 82 THR A CA 1
ATOM 626 C C . THR A 1 82 ? -6.653 4.168 -7.428 1.00 96.69 82 THR A C 1
ATOM 628 O O . THR A 1 82 ? -6.496 4.542 -8.588 1.00 96.69 82 THR A O 1
ATOM 631 N N . THR A 1 83 ? -5.697 4.245 -6.509 1.00 95.12 83 THR A N 1
ATOM 632 C CA . THR A 1 83 ? -4.351 4.775 -6.733 1.00 95.12 83 THR A CA 1
ATOM 633 C C . THR A 1 83 ? -3.339 3.640 -6.684 1.00 95.12 83 THR A C 1
ATOM 635 O O . THR A 1 83 ? -3.301 2.879 -5.717 1.00 95.12 83 THR A O 1
ATOM 638 N N . ILE A 1 84 ? -2.487 3.550 -7.703 1.00 96.75 84 ILE A N 1
ATOM 639 C CA . ILE A 1 84 ? -1.407 2.562 -7.783 1.00 96.75 84 ILE A CA 1
ATOM 640 C C . ILE A 1 84 ? -0.102 3.228 -7.347 1.00 96.75 84 ILE A C 1
ATOM 642 O O . ILE A 1 84 ? 0.301 4.238 -7.923 1.00 96.75 84 ILE A O 1
ATOM 646 N N . ILE A 1 85 ? 0.558 2.673 -6.329 1.00 94.75 85 ILE A N 1
ATOM 647 C CA . ILE A 1 85 ? 1.806 3.211 -5.777 1.00 94.75 85 ILE A CA 1
ATOM 648 C C . ILE A 1 85 ? 2.925 2.191 -5.954 1.00 94.75 85 ILE A C 1
ATOM 650 O O . ILE A 1 85 ? 2.848 1.106 -5.370 1.00 94.75 85 ILE A O 1
ATOM 654 N N . PRO A 1 86 ? 3.994 2.530 -6.690 1.00 94.62 86 PRO A N 1
ATOM 655 C CA . PRO A 1 86 ? 5.138 1.650 -6.810 1.00 94.62 86 PRO A CA 1
ATOM 656 C C . PRO A 1 86 ? 5.934 1.600 -5.502 1.00 94.62 86 PRO A C 1
ATOM 658 O O . PRO A 1 86 ? 6.099 2.597 -4.793 1.00 94.62 86 PRO A O 1
ATOM 661 N N . VAL A 1 87 ? 6.484 0.429 -5.199 1.00 92.88 87 VAL A N 1
ATOM 662 C CA . VAL A 1 87 ? 7.179 0.129 -3.943 1.00 92.88 87 VAL A CA 1
ATOM 663 C C . VAL A 1 87 ? 8.390 1.024 -3.697 1.00 92.88 87 VAL A C 1
ATOM 665 O O . VAL A 1 87 ? 8.647 1.410 -2.560 1.00 92.88 87 VAL A O 1
ATOM 668 N N . TYR A 1 88 ? 9.106 1.418 -4.752 1.00 91.00 88 TYR A N 1
ATOM 669 C CA . TYR A 1 88 ? 10.282 2.283 -4.644 1.00 91.00 88 TYR A CA 1
ATOM 670 C C . TYR A 1 88 ? 9.924 3.707 -4.189 1.00 91.00 88 TYR A C 1
ATOM 672 O O . TYR A 1 88 ? 10.747 4.385 -3.568 1.00 91.00 88 TYR A O 1
ATOM 680 N N . SER A 1 89 ? 8.685 4.148 -4.432 1.00 93.88 89 SER A N 1
ATOM 681 C CA . SER A 1 89 ? 8.167 5.427 -3.940 1.00 93.88 89 SER A CA 1
ATOM 682 C C . SER A 1 89 ? 7.777 5.364 -2.466 1.00 93.88 89 SER A C 1
ATOM 684 O O . SER A 1 89 ? 7.623 6.406 -1.830 1.00 93.88 89 SER A O 1
ATOM 686 N N . ILE A 1 90 ? 7.664 4.168 -1.882 1.00 93.75 90 ILE A N 1
ATOM 687 C CA . ILE A 1 90 ? 7.395 3.996 -0.457 1.00 93.75 90 ILE A CA 1
ATOM 688 C C . ILE A 1 90 ? 8.700 4.215 0.309 1.00 93.75 90 ILE A C 1
ATOM 690 O O . ILE A 1 90 ? 9.735 3.597 0.057 1.00 93.75 90 ILE A O 1
ATOM 694 N N . ARG A 1 91 ? 8.670 5.148 1.254 1.00 93.94 91 ARG A N 1
ATOM 695 C CA . ARG A 1 91 ? 9.765 5.415 2.183 1.00 93.94 91 ARG A CA 1
ATOM 696 C C . ARG A 1 91 ? 9.735 4.455 3.365 1.00 93.94 91 ARG A C 1
ATOM 698 O O . ARG A 1 91 ? 10.786 3.982 3.786 1.00 93.94 91 ARG A O 1
ATOM 705 N N . SER A 1 92 ? 8.554 4.199 3.922 1.00 93.44 92 SER A N 1
ATOM 706 C CA . SER A 1 92 ? 8.394 3.378 5.123 1.00 93.44 92 SER A CA 1
ATOM 707 C C . SER A 1 92 ? 6.977 2.824 5.278 1.00 93.44 92 SER A C 1
ATOM 709 O O . SER A 1 92 ? 6.007 3.372 4.751 1.00 93.44 92 SER A O 1
ATOM 711 N N . ILE A 1 93 ? 6.879 1.733 6.044 1.00 93.00 93 ILE A N 1
ATOM 712 C CA . ILE A 1 93 ? 5.627 1.182 6.569 1.00 93.00 93 ILE A CA 1
ATOM 713 C C . ILE A 1 93 ? 5.698 1.273 8.096 1.00 93.00 93 ILE A C 1
ATOM 715 O O . ILE A 1 93 ? 6.467 0.552 8.733 1.00 93.00 93 ILE A O 1
ATOM 719 N N . THR A 1 94 ? 4.893 2.150 8.683 1.00 91.81 94 THR A N 1
ATOM 720 C CA . THR A 1 94 ? 4.862 2.419 10.123 1.00 91.81 94 THR A CA 1
ATOM 721 C C . THR A 1 94 ? 3.656 1.734 10.748 1.00 91.81 94 THR A C 1
ATOM 723 O O . THR A 1 94 ? 2.528 1.941 10.310 1.00 91.81 94 THR A O 1
ATOM 726 N N . ARG A 1 95 ? 3.862 0.937 11.800 1.00 89.56 95 ARG A N 1
ATOM 727 C CA . ARG A 1 95 ? 2.764 0.422 12.631 1.00 89.56 95 ARG A CA 1
ATOM 728 C C . ARG A 1 95 ? 2.641 1.283 13.872 1.00 89.56 95 ARG A C 1
ATOM 730 O O . ARG A 1 95 ? 3.592 1.371 14.642 1.00 89.56 95 ARG A O 1
ATOM 737 N N . LEU A 1 96 ? 1.477 1.886 14.062 1.00 86.06 96 LEU A N 1
ATOM 738 C CA . LEU A 1 96 ? 1.176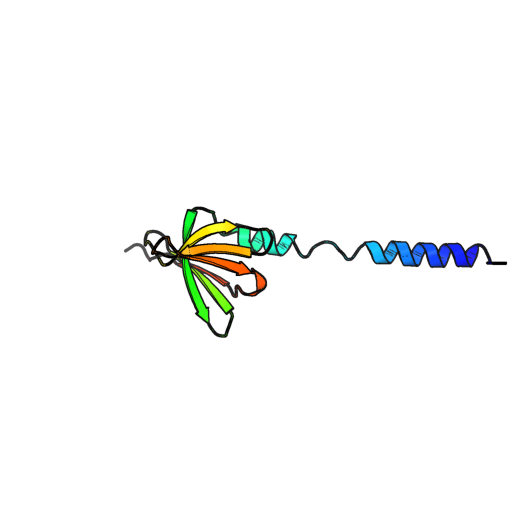 2.637 15.268 1.00 86.06 96 LEU A CA 1
ATOM 739 C C . LEU A 1 96 ? 0.288 1.782 16.175 1.00 86.06 96 LEU A C 1
ATOM 741 O O . LEU A 1 96 ? -0.800 1.348 15.784 1.00 86.06 96 LEU A O 1
ATOM 745 N N . GLU A 1 97 ? 0.766 1.541 17.390 1.00 84.19 97 GLU A N 1
ATOM 746 C CA . GLU A 1 97 ? 0.002 0.889 18.447 1.00 84.19 97 GLU A CA 1
ATOM 747 C C . GLU A 1 97 ? -0.369 1.949 19.483 1.00 84.19 97 GLU A C 1
ATOM 749 O O . GLU A 1 97 ? 0.501 2.611 20.046 1.00 84.19 97 GLU A O 1
ATOM 754 N N . LEU A 1 98 ? -1.670 2.159 19.693 1.00 77.81 98 LEU A N 1
ATOM 755 C CA . LEU A 1 98 ? -2.137 3.053 20.748 1.00 77.81 98 LEU A CA 1
ATOM 756 C C . LEU A 1 98 ? -1.820 2.405 22.106 1.00 77.81 98 LEU A C 1
ATOM 758 O O . LEU A 1 98 ? -2.152 1.226 22.285 1.00 77.81 98 LEU A O 1
ATOM 762 N N . PRO A 1 99 ? -1.196 3.132 23.051 1.00 76.88 99 PRO A N 1
ATOM 763 C CA . PRO A 1 99 ? -0.938 2.604 24.383 1.00 76.88 99 PRO A CA 1
ATOM 764 C C . PRO A 1 99 ? -2.266 2.206 25.032 1.00 76.88 99 PRO A C 1
ATOM 766 O O . PRO A 1 99 ? -3.229 2.976 25.018 1.00 76.88 99 PRO A O 1
ATOM 769 N N . GLN A 1 100 ? -2.332 0.984 25.564 1.00 71.69 100 GLN A N 1
ATOM 770 C CA . GLN A 1 100 ? -3.480 0.567 26.364 1.00 71.69 100 GLN A CA 1
ATOM 771 C C . GLN A 1 100 ? -3.396 1.304 27.701 1.00 71.69 100 GLN A C 1
ATOM 773 O O . GLN A 1 100 ? -2.365 1.239 28.370 1.00 71.69 100 GLN A O 1
ATOM 778 N N . LYS A 1 101 ? -4.436 2.077 28.013 1.00 58.62 101 LYS A N 1
ATOM 779 C CA . LYS A 1 101 ? -4.570 2.805 29.274 1.00 58.62 101 LYS A CA 1
ATOM 780 C C . LYS A 1 101 ? -5.142 1.890 30.347 1.00 58.62 101 LYS A C 1
ATOM 782 O O . LYS A 1 101 ? -5.995 1.053 29.977 1.00 58.62 101 LYS A O 1
#

Radius of gyration: 22.17 Å; chains: 1; bounding box: 57×39×68 Å